Protein AF-A0A817AE97-F1 (afdb_monomer_lite)

Organism: NCBI:txid392030

Radius of gyration: 17.94 Å; chains: 1; bounding box: 40×26×54 Å

Sequence (102 aa):
ETEYEGGRESYQENEDYKGATLLALLDDELNGWVHHVQYILPEGRAKWWHPGENADKEEEEGSSLLTPIDGVAEIQTTKAWGAKISSHLIRQLACASVRSNL

Structure (m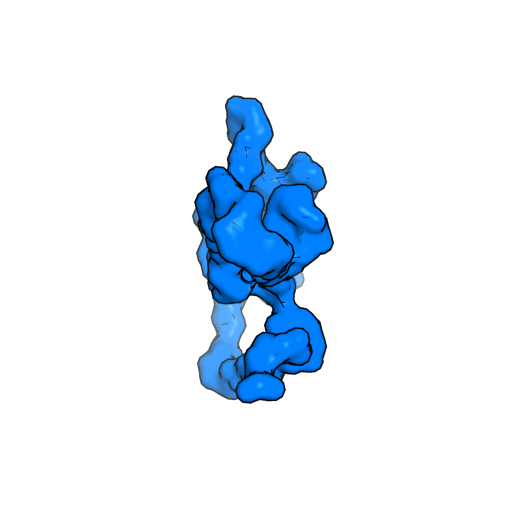mCIF, N/CA/C/O backbone):
data_AF-A0A817AE97-F1
#
_entry.id   AF-A0A817AE97-F1
#
loop_
_atom_site.group_PDB
_atom_site.id
_atom_site.type_symbol
_atom_site.label_atom_id
_atom_site.label_alt_id
_atom_site.label_comp_id
_atom_site.label_asym_id
_atom_site.label_entity_id
_atom_site.label_seq_id
_ato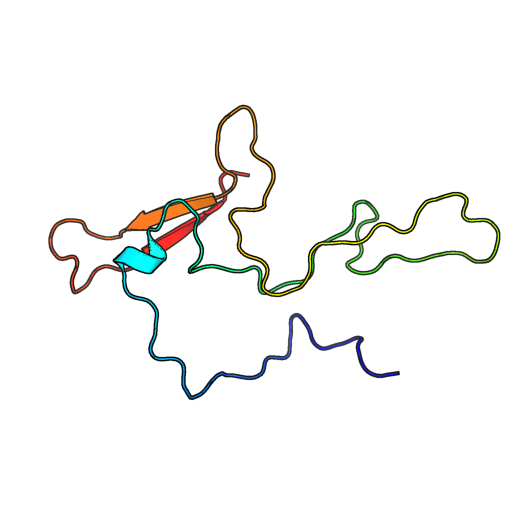m_site.pdbx_PDB_ins_code
_atom_site.Cartn_x
_atom_site.Cartn_y
_atom_site.Cartn_z
_atom_site.occupancy
_atom_site.B_iso_or_equiv
_atom_site.auth_seq_id
_atom_site.auth_comp_id
_atom_site.auth_asym_id
_atom_site.auth_atom_id
_atom_site.pdbx_PDB_model_num
ATOM 1 N N . GLU A 1 1 ? 0.803 -10.204 -27.293 1.00 33.00 1 GLU A N 1
ATOM 2 C CA . GLU A 1 1 ? 0.723 -8.732 -27.437 1.00 33.00 1 GLU A CA 1
ATOM 3 C C . GLU A 1 1 ? -0.374 -8.155 -26.527 1.00 33.00 1 GLU A C 1
ATOM 5 O O . GLU A 1 1 ? -1.180 -7.350 -26.958 1.00 33.00 1 GLU A O 1
ATOM 10 N N . THR A 1 2 ? -0.441 -8.570 -25.256 1.00 29.64 2 THR A N 1
ATOM 11 C CA . THR A 1 2 ? -1.601 -8.280 -24.381 1.00 29.64 2 THR A CA 1
ATOM 12 C C . THR A 1 2 ? -1.209 -8.224 -22.898 1.00 29.64 2 THR A C 1
ATOM 14 O O . THR A 1 2 ? -1.860 -8.834 -22.063 1.00 29.64 2 THR A O 1
ATOM 17 N N . GLU A 1 3 ? -0.126 -7.525 -22.553 1.00 42.00 3 GLU A N 1
ATOM 18 C CA . GLU A 1 3 ? 0.224 -7.240 -21.141 1.00 42.00 3 GLU A CA 1
ATOM 19 C C . GLU A 1 3 ? 0.218 -5.734 -20.822 1.00 42.00 3 GLU A C 1
ATOM 21 O O . GLU A 1 3 ? 0.549 -5.322 -19.717 1.00 42.00 3 GLU A O 1
ATOM 26 N N . TYR A 1 4 ? -0.170 -4.888 -21.782 1.00 45.31 4 TYR A N 1
ATOM 27 C CA . TYR A 1 4 ? 0.127 -3.453 -21.738 1.00 45.31 4 TYR A CA 1
ATOM 28 C C . TYR A 1 4 ? -0.927 -2.559 -21.064 1.00 45.31 4 TYR A C 1
ATOM 30 O O . TYR A 1 4 ? -0.678 -1.366 -20.933 1.00 45.31 4 TYR A O 1
ATOM 38 N N . GLU A 1 5 ? -2.059 -3.090 -20.592 1.00 45.81 5 GLU A N 1
ATOM 39 C CA . GLU A 1 5 ? -3.160 -2.245 -20.075 1.00 45.81 5 GLU A CA 1
ATOM 40 C C . GLU A 1 5 ? -3.603 -2.564 -18.634 1.00 45.81 5 GLU A C 1
ATOM 42 O O . GLU A 1 5 ? -4.451 -1.877 -18.074 1.00 45.81 5 GLU A O 1
ATOM 47 N N . GLY A 1 6 ? -3.026 -3.579 -17.985 1.00 49.62 6 GLY A N 1
ATOM 48 C CA . GLY A 1 6 ? -3.700 -4.199 -16.840 1.00 49.62 6 GLY A CA 1
ATOM 49 C C . GLY A 1 6 ? -3.493 -3.550 -15.469 1.00 49.62 6 GLY A C 1
ATOM 50 O O . GLY A 1 6 ? -4.414 -3.539 -14.662 1.00 49.62 6 GLY A O 1
ATOM 51 N N . GLY A 1 7 ? -2.304 -3.026 -15.164 1.00 56.38 7 GLY A N 1
ATOM 52 C CA . GLY A 1 7 ? -1.888 -2.882 -13.758 1.00 56.38 7 GLY A CA 1
ATOM 53 C C . GLY A 1 7 ? -2.603 -1.801 -12.939 1.00 56.38 7 GLY A C 1
ATOM 54 O O . GLY A 1 7 ? -2.657 -1.911 -11.720 1.00 56.38 7 GLY A O 1
ATOM 55 N N . ARG A 1 8 ? -3.125 -0.749 -13.585 1.00 64.19 8 ARG A N 1
ATOM 56 C CA . ARG A 1 8 ? -3.770 0.386 -12.895 1.00 64.19 8 ARG A CA 1
ATOM 57 C C . ARG A 1 8 ? -5.291 0.393 -13.026 1.00 64.19 8 ARG A C 1
ATOM 59 O O . ARG A 1 8 ? -5.966 0.889 -12.132 1.00 64.19 8 ARG A O 1
ATOM 66 N N . GLU A 1 9 ? -5.805 -0.110 -14.147 1.00 69.88 9 GLU A N 1
ATOM 67 C CA . GLU A 1 9 ? -7.219 0.017 -14.531 1.00 69.88 9 GLU A CA 1
ATOM 68 C C . GLU A 1 9 ? -7.977 -1.316 -14.505 1.00 69.88 9 GLU A C 1
ATOM 70 O O . GLU A 1 9 ? -9.203 -1.320 -14.595 1.00 69.88 9 GLU A O 1
ATOM 75 N N . SER A 1 10 ? -7.281 -2.444 -14.322 1.00 81.69 10 SER A N 1
ATOM 76 C CA . SER A 1 10 ? -7.905 -3.758 -14.168 1.00 81.69 10 SER A CA 1
ATOM 77 C C . SER A 1 10 ? -7.391 -4.464 -12.917 1.00 81.69 10 SER A C 1
ATOM 79 O O . SER A 1 10 ? -6.221 -4.359 -12.557 1.00 81.69 10 SER A O 1
ATOM 81 N N . TYR A 1 11 ? -8.269 -5.197 -12.245 1.00 84.25 11 TYR A N 1
ATOM 82 C CA . TYR A 1 11 ? -7.896 -6.075 -11.146 1.00 84.25 11 TYR A CA 1
ATOM 83 C C . TYR A 1 11 ? -8.833 -7.278 -11.121 1.00 84.25 11 TYR A C 1
ATOM 85 O O . TYR A 1 11 ? -9.969 -7.208 -11.592 1.00 84.25 11 TYR A O 1
ATOM 93 N N . GLN A 1 12 ? -8.350 -8.381 -10.560 1.00 90.00 12 GLN A N 1
ATOM 94 C CA . GLN A 1 12 ? -9.187 -9.519 -10.216 1.00 90.00 12 GLN A CA 1
ATOM 95 C C . GLN A 1 12 ? -9.450 -9.469 -8.714 1.00 90.00 12 GLN A C 1
ATOM 97 O O . GLN A 1 12 ? -8.517 -9.546 -7.914 1.00 90.00 12 GLN A O 1
ATOM 102 N N . GLU A 1 13 ? -10.714 -9.299 -8.332 1.00 90.75 13 GLU A N 1
ATOM 103 C CA . GLU A 1 13 ? -11.102 -9.323 -6.926 1.00 90.75 13 GLU A CA 1
ATOM 104 C C . GLU A 1 13 ? -10.942 -10.734 -6.353 1.00 90.75 13 GLU A C 1
ATOM 106 O O . GLU A 1 13 ? -11.261 -11.729 -7.006 1.00 90.75 13 GLU A O 1
ATOM 111 N N . ASN A 1 14 ? -10.437 -10.820 -5.124 1.00 93.38 14 ASN A N 1
ATOM 112 C CA . ASN A 1 14 ? -10.362 -12.075 -4.393 1.00 93.38 14 ASN A CA 1
ATOM 113 C C . ASN A 1 14 ? -11.625 -12.243 -3.538 1.00 93.38 14 ASN A C 1
ATOM 115 O O . ASN A 1 14 ? -11.710 -11.672 -2.450 1.00 93.38 14 ASN A O 1
ATOM 119 N N . GLU A 1 15 ? -12.579 -13.042 -4.020 1.00 96.81 15 GLU A N 1
ATOM 120 C CA . GLU A 1 15 ? -13.859 -13.307 -3.340 1.00 96.81 15 GLU A CA 1
ATOM 121 C C . GLU A 1 15 ? -13.688 -13.959 -1.953 1.00 96.81 15 GLU A C 1
ATOM 123 O O . GLU A 1 15 ? -14.537 -13.796 -1.078 1.00 96.81 15 GLU A O 1
ATOM 128 N N . ASP A 1 16 ? -12.567 -14.646 -1.713 1.00 96.81 16 ASP A N 1
ATOM 129 C CA . ASP A 1 16 ? -12.276 -15.319 -0.442 1.00 96.81 16 ASP A CA 1
ATOM 130 C C . ASP A 1 16 ? -11.640 -14.389 0.609 1.00 96.81 16 ASP A C 1
ATOM 132 O O . ASP A 1 16 ? -11.335 -14.813 1.734 1.00 96.81 16 ASP A O 1
ATOM 136 N N . TYR A 1 17 ? -11.403 -13.117 0.275 1.00 94.12 17 TYR A N 1
ATOM 137 C CA . TYR A 1 17 ? -10.739 -12.183 1.176 1.00 94.12 17 TYR A CA 1
ATOM 138 C C . TYR A 1 17 ? -11.650 -11.751 2.334 1.00 94.12 17 TYR A C 1
ATOM 140 O O . TYR A 1 17 ? -12.662 -11.079 2.161 1.00 94.12 17 TYR A O 1
ATOM 148 N N . LYS A 1 18 ? -11.249 -12.092 3.565 1.00 93.50 18 LYS A N 1
ATOM 149 C CA . LYS A 1 18 ? -12.023 -11.810 4.791 1.00 93.50 18 LYS A CA 1
ATOM 150 C C . LYS A 1 18 ? -11.698 -10.472 5.463 1.00 93.50 18 LYS A C 1
ATOM 152 O O . LYS A 1 18 ? -12.307 -10.149 6.480 1.00 93.50 18 LYS A O 1
ATOM 157 N N . GLY A 1 19 ? -10.750 -9.707 4.922 1.00 90.69 19 GLY A N 1
ATOM 158 C CA . GLY A 1 19 ? -10.244 -8.488 5.551 1.00 90.69 19 GLY A CA 1
ATOM 159 C C . GLY A 1 19 ? -9.134 -8.745 6.572 1.00 90.69 19 GLY A C 1
ATOM 160 O O . GLY A 1 19 ? -9.161 -9.713 7.334 1.00 90.69 19 GLY A O 1
ATOM 161 N N . ALA A 1 20 ? -8.144 -7.854 6.597 1.00 92.50 20 ALA A N 1
ATOM 162 C CA . ALA A 1 20 ? -7.130 -7.821 7.643 1.00 92.50 20 ALA A CA 1
ATOM 163 C C . ALA A 1 20 ? -7.698 -7.222 8.939 1.00 92.50 20 ALA A C 1
ATOM 165 O O . ALA A 1 20 ? -8.555 -6.336 8.924 1.00 92.50 20 ALA A O 1
ATOM 166 N N . THR A 1 21 ? -7.199 -7.687 10.084 1.00 94.19 21 THR A N 1
ATOM 167 C CA . THR A 1 21 ? -7.551 -7.078 11.373 1.00 94.19 21 THR A CA 1
ATOM 168 C C . THR A 1 21 ? -6.892 -5.709 11.520 1.00 94.19 21 THR A C 1
ATOM 170 O O . THR A 1 21 ? -5.844 -5.446 10.932 1.00 94.19 21 THR A O 1
ATOM 173 N N . LEU A 1 22 ? -7.454 -4.856 12.381 1.00 93.88 22 LEU A N 1
ATOM 174 C CA . LEU A 1 22 ? -6.864 -3.550 12.671 1.00 93.88 22 LEU A CA 1
ATOM 175 C C . LEU A 1 22 ? -5.407 -3.656 13.149 1.00 93.88 22 LEU A C 1
ATOM 177 O O . LEU A 1 22 ? -4.591 -2.831 12.769 1.00 93.88 22 LEU A O 1
ATOM 181 N N . LEU A 1 23 ? -5.076 -4.673 13.954 1.00 92.31 23 LEU A N 1
ATOM 182 C CA . LEU A 1 23 ? -3.707 -4.883 14.431 1.00 92.31 23 LEU A CA 1
ATOM 183 C C . LEU A 1 23 ? -2.760 -5.274 13.293 1.00 92.31 23 LEU A C 1
ATOM 185 O O . LEU A 1 23 ? -1.662 -4.745 13.232 1.00 92.31 23 LEU A O 1
ATOM 189 N N . ALA A 1 24 ? -3.205 -6.125 12.365 1.00 93.75 24 ALA A N 1
ATOM 190 C CA . ALA A 1 24 ? -2.405 -6.504 11.200 1.00 93.75 24 ALA A CA 1
ATOM 191 C C . ALA A 1 24 ? -2.150 -5.321 10.246 1.00 93.75 24 ALA A C 1
ATOM 193 O O . ALA A 1 24 ? -1.113 -5.260 9.599 1.00 93.75 24 ALA A O 1
ATOM 194 N N . LEU A 1 25 ? -3.077 -4.360 10.166 1.00 95.12 25 LEU A N 1
ATOM 195 C CA . LEU A 1 25 ? -2.903 -3.142 9.363 1.00 95.12 25 LEU A CA 1
ATOM 196 C C . LEU A 1 25 ? -2.002 -2.086 10.024 1.00 95.12 25 LEU A C 1
ATOM 198 O O . LEU A 1 25 ? -1.615 -1.128 9.353 1.00 95.12 25 LEU A O 1
ATOM 202 N N . LEU A 1 26 ? -1.726 -2.224 11.323 1.00 94.06 26 LEU A N 1
ATOM 203 C CA . LEU A 1 26 ? -0.873 -1.333 12.118 1.00 94.06 26 LEU A CA 1
ATOM 204 C C . LEU A 1 26 ? 0.511 -1.939 12.401 1.00 94.06 26 LEU A C 1
ATOM 206 O O . LEU A 1 26 ? 1.271 -1.340 13.151 1.00 94.06 26 LEU A O 1
ATOM 210 N N . ASP A 1 27 ? 0.795 -3.115 11.840 1.00 92.00 27 ASP A N 1
ATOM 211 C CA . ASP A 1 27 ? 2.096 -3.784 11.885 1.00 92.00 27 ASP A CA 1
ATOM 212 C C . ASP A 1 27 ? 3.199 -2.846 11.371 1.00 92.00 27 ASP A C 1
ATOM 214 O O . ASP A 1 27 ? 2.993 -2.146 10.373 1.00 92.00 27 ASP A O 1
ATOM 218 N N . ASP A 1 28 ? 4.351 -2.805 12.045 1.00 87.69 28 ASP A N 1
ATOM 219 C CA . ASP A 1 28 ? 5.420 -1.845 11.731 1.00 87.69 28 ASP A CA 1
ATOM 220 C C . ASP A 1 28 ? 6.068 -2.140 10.371 1.00 87.69 28 ASP A C 1
ATOM 222 O O . ASP A 1 28 ? 6.567 -1.224 9.714 1.00 87.69 28 ASP A O 1
ATOM 226 N N . GLU A 1 29 ? 6.030 -3.398 9.937 1.00 87.81 29 GLU A N 1
ATOM 227 C CA . GLU A 1 29 ? 6.448 -3.894 8.626 1.00 87.81 29 GLU A CA 1
ATOM 228 C C . GLU A 1 29 ? 5.392 -3.647 7.531 1.00 87.81 29 GLU A C 1
ATOM 230 O O . GLU A 1 29 ? 5.608 -3.978 6.368 1.00 87.81 29 GLU A O 1
ATOM 235 N N . LEU A 1 30 ? 4.225 -3.082 7.874 1.00 91.75 30 LEU A N 1
ATOM 236 C CA . LEU A 1 30 ? 3.166 -2.669 6.941 1.00 91.75 30 LEU A CA 1
ATOM 237 C C . LEU A 1 30 ? 2.733 -3.755 5.936 1.00 91.75 30 LEU A C 1
ATOM 239 O O . LEU A 1 30 ? 2.226 -3.440 4.858 1.00 91.75 30 LEU A O 1
ATOM 243 N N . ASN A 1 31 ? 2.848 -5.033 6.306 1.00 90.12 31 ASN A N 1
ATOM 244 C CA . ASN A 1 31 ? 2.546 -6.182 5.441 1.00 90.12 31 ASN A CA 1
ATOM 245 C C . ASN A 1 31 ? 1.089 -6.225 4.946 1.00 90.12 31 ASN A C 1
ATOM 247 O O . ASN A 1 31 ? 0.777 -6.881 3.954 1.00 90.12 31 ASN A O 1
ATOM 251 N N . GLY A 1 32 ? 0.181 -5.526 5.632 1.00 92.31 32 GLY A N 1
ATOM 252 C CA . GLY A 1 32 ? -1.213 -5.374 5.217 1.00 92.31 32 GLY A CA 1
ATOM 253 C C . GLY A 1 32 ? -1.432 -4.426 4.032 1.00 92.31 32 GLY A C 1
ATOM 254 O O . GLY A 1 32 ? -2.571 -4.287 3.588 1.00 92.31 32 GLY A O 1
ATOM 255 N N . TRP A 1 33 ? -0.383 -3.768 3.531 1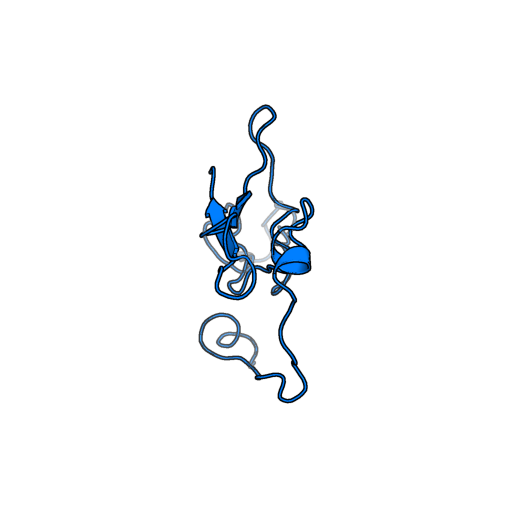.00 93.81 33 TRP A N 1
ATOM 256 C CA . TRP A 1 33 ? -0.472 -2.731 2.508 1.00 93.81 33 TRP A CA 1
ATOM 257 C C . TRP A 1 33 ? 0.523 -2.974 1.376 1.00 93.81 33 TRP A C 1
ATOM 259 O O . TRP A 1 33 ? 1.704 -3.228 1.604 1.00 93.81 33 TRP A O 1
ATOM 269 N N . VAL A 1 34 ? 0.051 -2.830 0.139 1.00 92.25 34 VAL A N 1
ATOM 270 C CA . VAL A 1 34 ? 0.846 -3.061 -1.071 1.00 92.25 34 VAL A CA 1
ATOM 271 C C . VAL A 1 34 ? 0.664 -1.938 -2.087 1.00 92.25 34 VAL A C 1
ATOM 273 O O . VAL A 1 34 ? -0.355 -1.240 -2.097 1.00 92.25 34 VAL A O 1
ATOM 276 N N . HIS A 1 35 ? 1.636 -1.778 -2.983 1.00 89.38 35 HIS A N 1
ATOM 277 C CA . HIS A 1 35 ? 1.495 -0.889 -4.132 1.00 89.38 35 HIS A CA 1
ATOM 278 C C . HIS A 1 35 ? 0.543 -1.488 -5.177 1.00 89.38 35 HIS A C 1
ATOM 280 O O . HIS A 1 35 ? 0.785 -2.568 -5.710 1.00 89.38 35 HIS A O 1
ATOM 286 N N . HIS A 1 36 ? -0.521 -0.753 -5.511 1.00 87.94 36 HIS A N 1
ATOM 287 C CA . HIS A 1 36 ? -1.494 -1.131 -6.547 1.00 87.94 36 HIS A CA 1
ATOM 288 C C . HIS A 1 36 ? -1.189 -0.511 -7.924 1.00 87.94 36 HIS A C 1
ATOM 290 O O . HIS A 1 36 ? -1.994 -0.613 -8.840 1.00 87.94 36 HIS A O 1
ATOM 296 N N . VAL A 1 37 ? -0.055 0.180 -8.070 1.00 86.50 37 VAL A N 1
ATOM 297 C CA . VAL A 1 37 ? 0.395 0.800 -9.325 1.00 86.50 37 VAL A CA 1
ATOM 298 C C . VAL A 1 37 ? 1.841 0.392 -9.570 1.00 86.50 37 VAL A C 1
ATOM 300 O O . VAL A 1 37 ? 2.609 0.275 -8.615 1.00 86.50 37 VAL A O 1
ATOM 303 N N . GLN A 1 38 ? 2.204 0.191 -10.838 1.00 85.94 38 GLN A N 1
ATOM 304 C CA . GLN A 1 38 ? 3.561 -0.172 -11.238 1.00 85.94 38 GLN A CA 1
ATOM 305 C C . GLN A 1 38 ? 4.580 0.894 -10.814 1.00 85.94 38 GLN A C 1
ATOM 307 O O . GLN A 1 38 ? 4.311 2.097 -10.895 1.00 85.94 38 GLN A O 1
ATOM 312 N N . TYR A 1 39 ? 5.761 0.435 -10.401 1.00 86.25 39 TYR A N 1
ATOM 313 C CA . TYR A 1 39 ? 6.910 1.290 -10.128 1.00 86.25 39 TYR A CA 1
ATOM 314 C C . TYR A 1 39 ? 7.270 2.158 -11.342 1.00 86.25 39 TYR A C 1
ATOM 316 O O . TYR A 1 39 ? 7.192 1.706 -12.484 1.00 86.25 39 TYR A O 1
ATOM 324 N N . ILE A 1 40 ? 7.679 3.402 -11.086 1.00 88.25 40 ILE A N 1
ATOM 325 C CA . ILE A 1 40 ? 8.154 4.326 -12.118 1.00 88.25 40 ILE A CA 1
ATOM 326 C C . ILE A 1 40 ? 9.680 4.288 -12.111 1.00 88.25 40 ILE A C 1
ATOM 328 O O . ILE A 1 40 ? 10.298 4.683 -11.124 1.00 88.25 40 ILE A O 1
ATOM 332 N N . LEU A 1 41 ? 10.268 3.840 -13.218 1.00 87.94 41 LEU A N 1
ATOM 333 C CA . LEU A 1 41 ? 11.711 3.834 -13.430 1.00 87.94 41 LEU A CA 1
ATOM 334 C C . LEU A 1 41 ? 12.272 5.266 -13.436 1.00 87.94 41 LEU A C 1
ATOM 336 O O . LEU A 1 41 ? 11.552 6.192 -13.828 1.00 87.94 41 LEU A O 1
ATOM 340 N N . PRO A 1 42 ? 13.556 5.461 -13.091 1.00 86.81 42 PRO A N 1
ATOM 341 C CA . PRO A 1 42 ? 14.271 6.733 -13.233 1.00 86.81 42 PRO A CA 1
ATOM 342 C C . PRO A 1 42 ? 14.060 7.450 -14.575 1.00 86.81 42 PRO A C 1
ATOM 344 O O . PRO A 1 42 ? 14.000 8.678 -14.620 1.00 86.81 42 PRO A O 1
ATOM 347 N N . GLU A 1 43 ? 13.874 6.705 -15.669 1.00 85.25 43 GLU A N 1
ATOM 348 C CA . GLU A 1 43 ? 13.588 7.259 -17.001 1.00 85.25 43 GLU A CA 1
ATOM 349 C C . GLU A 1 43 ? 12.151 7.808 -17.175 1.00 85.25 43 GLU A C 1
ATOM 351 O O . GLU A 1 43 ? 11.792 8.319 -18.239 1.00 85.25 43 GLU A O 1
ATOM 356 N N . GLY A 1 44 ? 11.307 7.722 -16.143 1.00 86.56 44 GLY A N 1
ATOM 357 C CA . GLY A 1 44 ? 9.951 8.279 -16.105 1.00 86.56 44 GLY A CA 1
ATOM 358 C C . GLY A 1 44 ? 8.864 7.375 -16.694 1.00 86.56 44 GLY A C 1
ATOM 359 O O . GLY A 1 44 ? 7.748 7.835 -16.940 1.00 86.56 44 GLY A O 1
ATOM 360 N N . ARG A 1 45 ? 9.164 6.094 -16.936 1.00 86.94 45 ARG A N 1
ATOM 361 C CA . ARG A 1 45 ? 8.232 5.090 -17.481 1.00 86.94 45 ARG A CA 1
ATOM 362 C C . ARG A 1 45 ? 8.097 3.913 -16.522 1.00 86.94 45 ARG A C 1
ATOM 364 O O . ARG A 1 45 ? 8.976 3.671 -15.711 1.00 86.94 45 ARG A O 1
ATOM 371 N N . ALA A 1 46 ? 7.010 3.156 -16.637 1.00 84.88 46 ALA A N 1
ATOM 372 C CA . ALA A 1 46 ? 6.795 1.950 -15.831 1.00 84.88 46 ALA A CA 1
ATOM 373 C C . ALA A 1 46 ? 7.470 0.689 -16.404 1.00 84.88 46 ALA A C 1
ATOM 375 O O . ALA A 1 46 ? 7.509 -0.351 -15.755 1.00 84.88 46 ALA A O 1
ATOM 376 N N . LYS A 1 47 ? 7.974 0.777 -17.639 1.00 83.31 47 LYS A N 1
ATOM 377 C CA . LYS A 1 47 ? 8.696 -0.285 -18.333 1.00 83.31 47 LYS A CA 1
ATOM 378 C C . LYS A 1 47 ? 9.923 0.316 -18.991 1.00 83.31 47 LYS A C 1
ATOM 380 O O . LYS A 1 47 ? 9.836 1.406 -19.568 1.00 83.31 47 LYS A O 1
ATOM 385 N N . TRP A 1 48 ? 11.024 -0.413 -18.904 1.00 80.75 48 TRP A N 1
ATOM 386 C CA . TRP A 1 48 ? 12.263 -0.033 -19.544 1.00 80.75 48 TRP A CA 1
ATOM 387 C C . TRP A 1 48 ? 12.078 0.034 -21.062 1.00 80.75 48 TRP A C 1
ATOM 389 O O . TRP A 1 48 ? 11.368 -0.781 -21.662 1.00 80.75 48 TRP A O 1
ATOM 399 N N . TRP A 1 49 ? 12.681 1.040 -21.689 1.00 81.88 49 TRP A N 1
ATOM 400 C CA . TRP A 1 49 ? 12.616 1.218 -23.132 1.00 81.88 49 TRP A CA 1
ATOM 401 C C . TRP A 1 49 ? 14.026 1.272 -23.713 1.00 81.88 49 TRP A C 1
ATOM 403 O O . TRP A 1 49 ? 14.771 2.213 -23.467 1.00 81.88 49 TRP A O 1
ATOM 413 N N . HIS A 1 50 ? 14.370 0.278 -24.534 1.00 75.19 50 HIS A N 1
ATOM 414 C CA . HIS A 1 50 ? 15.652 0.218 -25.234 1.00 75.19 50 HIS A CA 1
ATOM 415 C C . HIS A 1 50 ? 15.545 0.754 -26.678 1.00 75.19 50 HIS A C 1
ATOM 417 O O . HIS A 1 50 ? 14.862 0.142 -27.507 1.00 75.19 50 HIS A O 1
ATOM 423 N N . PRO A 1 51 ? 16.263 1.835 -27.039 1.00 69.19 51 PRO A N 1
ATOM 424 C CA . PRO A 1 51 ? 16.448 2.253 -28.429 1.00 69.19 51 PRO A CA 1
ATOM 425 C C . PRO A 1 51 ? 17.503 1.394 -29.156 1.00 69.19 51 PRO A C 1
ATOM 427 O O . PRO A 1 51 ? 18.614 1.852 -29.398 1.00 69.19 51 PRO A O 1
ATOM 430 N N . GLY A 1 52 ? 17.167 0.161 -29.545 1.00 67.88 52 GLY A N 1
ATOM 431 C CA . GLY A 1 52 ? 17.997 -0.666 -30.447 1.00 67.88 52 GLY A CA 1
ATOM 432 C C . GLY A 1 52 ? 19.429 -0.999 -29.969 1.00 67.88 52 GLY A C 1
ATOM 433 O O . GLY A 1 52 ? 19.792 -0.748 -28.825 1.00 67.88 52 GLY A O 1
ATOM 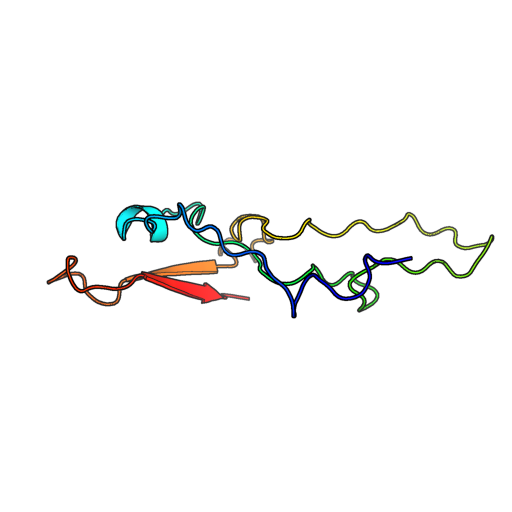434 N N . GLU A 1 53 ? 20.237 -1.591 -30.865 1.00 56.44 53 GLU A N 1
ATOM 435 C CA . GLU A 1 53 ? 21.511 -2.314 -30.604 1.00 56.44 53 GLU A CA 1
ATOM 436 C C . GLU A 1 53 ? 22.671 -1.527 -29.942 1.00 56.44 53 GLU A C 1
ATOM 438 O O . GLU A 1 53 ? 23.744 -2.091 -29.772 1.00 56.44 53 GLU A O 1
ATOM 443 N N . ASN A 1 54 ? 22.502 -0.262 -29.536 1.00 54.91 54 ASN A N 1
ATOM 444 C CA . ASN A 1 54 ? 23.586 0.554 -28.951 1.00 54.91 54 ASN A CA 1
ATOM 445 C C . ASN A 1 54 ? 23.205 1.235 -27.626 1.00 54.91 54 ASN A C 1
ATOM 447 O O . ASN A 1 54 ? 23.617 2.364 -27.356 1.00 54.91 54 ASN A O 1
ATOM 451 N N . ALA A 1 55 ? 22.385 0.590 -26.802 1.00 60.31 55 ALA A N 1
ATOM 452 C CA . ALA A 1 55 ? 22.144 1.061 -25.447 1.00 60.31 55 ALA A CA 1
ATOM 453 C C . ALA A 1 55 ? 23.066 0.312 -24.474 1.00 60.31 55 ALA A C 1
ATOM 455 O O . ALA A 1 55 ? 22.673 -0.712 -23.929 1.00 60.31 55 ALA A O 1
ATOM 456 N N . ASP A 1 56 ? 24.258 0.857 -24.209 1.00 64.44 56 ASP A N 1
ATOM 457 C CA . ASP A 1 56 ? 25.199 0.390 -23.166 1.00 64.44 56 ASP A CA 1
ATOM 458 C C . ASP A 1 56 ? 24.650 0.543 -21.724 1.00 64.44 56 ASP A C 1
ATOM 460 O O . ASP A 1 56 ? 25.402 0.514 -20.750 1.00 64.44 56 ASP A O 1
ATOM 464 N N . LYS A 1 57 ? 23.343 0.772 -21.562 1.00 66.12 57 LYS A N 1
ATOM 465 C CA . LYS A 1 57 ? 22.690 0.864 -20.258 1.00 66.12 57 LYS A CA 1
ATOM 466 C C . LYS A 1 57 ? 22.153 -0.508 -19.872 1.00 66.12 57 LYS A C 1
ATOM 468 O O 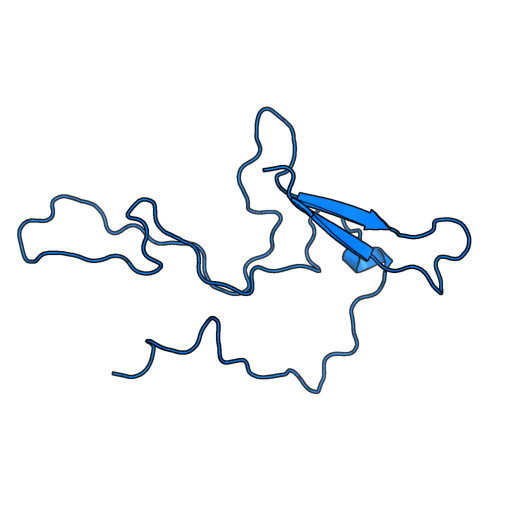. LYS A 1 57 ? 21.450 -1.127 -20.666 1.00 66.12 57 LYS A O 1
ATOM 473 N N . GLU A 1 58 ? 22.454 -0.941 -18.654 1.00 72.94 58 GLU A N 1
ATOM 474 C CA . GLU A 1 58 ? 21.813 -2.109 -18.050 1.00 72.94 58 GLU A CA 1
ATOM 475 C C . GLU A 1 58 ? 20.295 -1.881 -17.963 1.00 72.94 58 GLU A C 1
ATOM 477 O O . GLU A 1 58 ? 19.848 -0.769 -17.674 1.00 72.94 58 GLU A O 1
ATOM 482 N N . GLU A 1 59 ? 19.508 -2.918 -18.262 1.00 76.50 59 GLU A N 1
ATOM 483 C CA . GLU A 1 59 ? 18.050 -2.885 -18.129 1.00 76.50 59 GLU A CA 1
ATOM 484 C C . GLU A 1 59 ? 17.679 -2.611 -16.665 1.00 76.50 59 GLU A C 1
ATOM 486 O O . GLU A 1 59 ? 18.029 -3.381 -15.770 1.00 76.50 59 GLU A O 1
ATOM 491 N N . GLU A 1 60 ? 16.986 -1.499 -16.408 1.00 77.25 60 GLU A N 1
ATOM 492 C CA . GLU A 1 60 ? 16.485 -1.203 -15.067 1.00 77.25 60 GLU A CA 1
ATOM 493 C C . GLU A 1 60 ? 15.165 -1.945 -14.824 1.00 77.25 60 GLU A C 1
ATOM 495 O O . GLU A 1 60 ? 14.128 -1.636 -15.421 1.00 77.25 60 GLU A O 1
ATOM 500 N N . GLU A 1 61 ? 15.191 -2.901 -13.898 1.00 78.88 61 GLU A N 1
ATOM 501 C CA . GLU A 1 61 ? 13.990 -3.570 -13.404 1.00 78.88 61 GLU A CA 1
ATOM 502 C C . GLU A 1 61 ? 13.387 -2.803 -12.217 1.00 78.88 61 GLU A C 1
ATOM 504 O O . GLU A 1 61 ? 14.039 -2.536 -11.206 1.00 78.88 61 GLU A O 1
ATOM 509 N N . GLY A 1 62 ? 12.107 -2.446 -12.337 1.00 79.50 62 GLY A N 1
ATOM 510 C CA . GLY A 1 62 ? 11.324 -1.877 -11.240 1.00 79.50 62 GLY A CA 1
ATOM 511 C C . GLY A 1 62 ? 10.780 -2.952 -10.298 1.00 79.50 62 GLY A C 1
ATOM 512 O O . GLY A 1 62 ? 10.753 -4.136 -10.631 1.00 79.50 62 GLY A O 1
ATOM 513 N N . SER A 1 63 ? 10.269 -2.549 -9.130 1.00 82.38 63 SER A N 1
ATOM 514 C CA . SER A 1 63 ? 9.587 -3.498 -8.242 1.00 82.38 63 SER A CA 1
ATOM 515 C C . SER A 1 63 ? 8.322 -4.077 -8.890 1.00 82.38 63 SER A C 1
ATOM 517 O O . SER A 1 63 ? 7.645 -3.429 -9.694 1.00 82.38 63 SER A O 1
ATOM 519 N N . SER A 1 64 ? 7.993 -5.319 -8.528 1.00 82.75 64 SER A N 1
ATOM 520 C CA . SER A 1 64 ? 6.778 -5.994 -8.997 1.00 82.75 64 SER A CA 1
ATOM 521 C C . SER A 1 64 ? 5.508 -5.336 -8.437 1.00 82.75 64 SER A C 1
ATOM 523 O O . SER A 1 64 ? 5.527 -4.712 -7.371 1.00 82.75 64 SER A O 1
ATOM 525 N N . LEU A 1 65 ? 4.379 -5.490 -9.133 1.00 84.94 65 LEU A N 1
ATOM 526 C CA . LEU A 1 65 ? 3.074 -5.063 -8.620 1.00 84.94 65 LEU A CA 1
ATOM 527 C C . LEU A 1 65 ? 2.719 -5.825 -7.332 1.00 84.94 65 LEU A C 1
ATOM 529 O O . LEU A 1 65 ? 3.146 -6.962 -7.145 1.00 84.94 65 LEU A O 1
ATOM 533 N N . LEU A 1 66 ? 1.918 -5.208 -6.458 1.00 87.94 66 LEU A N 1
ATOM 534 C CA . LEU A 1 66 ? 1.494 -5.782 -5.175 1.00 87.94 66 LEU A CA 1
ATOM 535 C C . LEU A 1 66 ? 2.656 -6.089 -4.210 1.00 87.94 66 LEU A C 1
ATOM 537 O O . LEU A 1 66 ? 2.516 -6.900 -3.298 1.00 87.94 66 LEU A O 1
ATOM 541 N N . THR A 1 67 ? 3.790 -5.402 -4.372 1.00 88.25 67 THR A N 1
ATOM 542 C CA . THR A 1 67 ? 4.895 -5.451 -3.405 1.00 88.25 67 THR A CA 1
ATOM 543 C C . THR A 1 67 ? 4.517 -4.660 -2.138 1.00 88.25 67 THR A C 1
ATOM 545 O O . THR A 1 67 ? 3.910 -3.586 -2.271 1.00 88.25 67 THR A O 1
ATOM 548 N N . PRO A 1 68 ? 4.857 -5.143 -0.923 1.00 90.25 68 PRO A N 1
ATOM 549 C CA . PRO A 1 68 ? 4.631 -4.411 0.324 1.00 90.25 68 PRO A CA 1
ATOM 550 C C . PRO A 1 68 ? 5.264 -3.018 0.332 1.00 90.25 68 PRO A C 1
ATOM 552 O O . PRO A 1 68 ? 6.344 -2.810 -0.220 1.00 90.25 68 PRO A O 1
ATOM 555 N N . ILE A 1 69 ? 4.606 -2.064 0.994 1.00 89.69 69 ILE A N 1
ATOM 556 C CA . ILE A 1 69 ? 5.050 -0.659 1.018 1.00 89.69 69 ILE A CA 1
ATOM 557 C C . ILE A 1 69 ? 6.241 -0.381 1.956 1.00 89.69 69 ILE A C 1
ATOM 559 O O . ILE A 1 69 ? 6.808 0.707 1.903 1.00 89.69 69 ILE A O 1
ATOM 563 N N . ASP A 1 70 ? 6.634 -1.329 2.813 1.00 80.62 70 ASP A N 1
ATOM 564 C CA . ASP A 1 70 ? 7.779 -1.174 3.734 1.00 80.62 70 ASP A CA 1
ATOM 565 C C . ASP A 1 70 ? 9.138 -1.302 3.026 1.00 80.62 70 ASP A C 1
ATOM 567 O O . ASP A 1 70 ? 10.142 -0.807 3.520 1.00 80.62 70 ASP A O 1
ATOM 571 N N . GLY A 1 71 ? 9.180 -1.867 1.813 1.00 69.00 71 GLY A N 1
ATOM 572 C CA . GLY A 1 71 ? 10.413 -1.999 1.021 1.00 69.00 71 GLY A CA 1
ATOM 573 C C . GLY A 1 71 ? 10.946 -0.694 0.407 1.00 69.00 71 GLY A C 1
ATOM 574 O O . GLY A 1 71 ? 11.840 -0.741 -0.436 1.00 69.00 71 GLY A O 1
ATOM 575 N N . VAL A 1 72 ? 10.380 0.464 0.758 1.00 68.25 72 VAL A N 1
ATOM 576 C CA . VAL A 1 72 ? 10.710 1.765 0.155 1.00 68.25 72 VAL A CA 1
ATOM 577 C C . VAL A 1 72 ? 11.829 2.462 0.938 1.00 68.25 72 VAL A C 1
ATOM 579 O O . VAL A 1 72 ? 11.870 2.411 2.163 1.00 68.25 72 VAL A O 1
ATOM 582 N N . ALA A 1 73 ? 12.727 3.140 0.215 1.00 67.44 73 ALA A N 1
ATOM 583 C CA . ALA A 1 73 ? 13.914 3.802 0.755 1.00 67.44 73 ALA A CA 1
ATOM 584 C C . ALA A 1 73 ? 13.618 4.723 1.956 1.00 67.44 73 ALA A C 1
ATOM 586 O O . ALA A 1 73 ? 12.768 5.614 1.890 1.00 67.44 73 ALA A O 1
ATOM 587 N N . GLU A 1 74 ? 14.369 4.533 3.041 1.00 77.50 74 GLU A N 1
ATOM 588 C CA . GLU A 1 74 ? 14.345 5.407 4.213 1.00 77.50 74 GLU A CA 1
ATOM 589 C C . GLU A 1 74 ? 15.115 6.705 3.939 1.00 77.50 74 GLU A C 1
ATOM 591 O O . GLU A 1 74 ? 16.210 6.695 3.370 1.00 77.50 74 GLU A O 1
ATOM 596 N N . ILE A 1 75 ? 14.576 7.840 4.394 1.00 76.56 75 ILE A N 1
ATOM 597 C CA . ILE A 1 75 ? 15.301 9.115 4.370 1.00 76.56 75 ILE A CA 1
ATOM 598 C C . ILE A 1 75 ? 15.887 9.361 5.755 1.00 76.56 75 ILE A C 1
ATOM 600 O O . ILE A 1 75 ? 15.149 9.593 6.713 1.00 76.56 75 ILE A O 1
ATOM 604 N N . GLN A 1 76 ? 17.222 9.371 5.833 1.00 74.38 76 GLN A N 1
ATOM 605 C CA . GLN A 1 76 ? 18.055 9.674 7.010 1.00 74.38 76 GLN A CA 1
ATOM 606 C C . GLN A 1 76 ? 17.908 8.689 8.185 1.00 74.38 76 GLN A C 1
ATOM 608 O O . GLN A 1 76 ? 18.928 8.190 8.640 1.00 74.38 76 GLN A O 1
ATOM 613 N N . THR A 1 77 ? 16.684 8.403 8.633 1.00 80.12 77 THR A N 1
ATOM 614 C CA . THR A 1 77 ? 16.261 7.351 9.592 1.00 80.12 77 THR A CA 1
ATOM 615 C C . THR A 1 77 ? 14.729 7.181 9.637 1.00 80.12 77 THR A C 1
ATOM 617 O O . THR A 1 77 ? 14.195 6.484 10.499 1.00 80.12 77 THR A O 1
ATOM 620 N N . THR A 1 78 ? 13.982 7.885 8.779 1.00 85.38 78 THR A N 1
ATOM 621 C CA . THR A 1 78 ? 12.516 7.878 8.797 1.00 85.38 78 THR A CA 1
ATOM 622 C C . THR A 1 78 ? 12.000 6.939 7.719 1.00 85.38 78 THR A C 1
ATOM 624 O O . THR A 1 78 ? 12.329 7.108 6.541 1.00 85.38 78 THR A O 1
ATOM 627 N N . LYS A 1 79 ? 11.153 5.984 8.123 1.00 88.44 79 LYS A N 1
ATOM 628 C CA . LYS A 1 79 ? 10.427 5.109 7.199 1.00 88.44 79 LYS A CA 1
ATOM 629 C C . LYS A 1 79 ? 9.612 5.928 6.198 1.00 88.44 79 LYS A C 1
ATOM 631 O O . LYS A 1 79 ? 8.975 6.917 6.571 1.00 88.44 79 LYS A O 1
ATOM 636 N N . ALA A 1 80 ? 9.574 5.475 4.947 1.00 89.69 80 ALA A N 1
ATOM 637 C CA . ALA A 1 80 ? 8.820 6.121 3.871 1.00 89.69 80 ALA A CA 1
ATOM 638 C C . ALA A 1 80 ? 7.309 6.193 4.147 1.00 89.69 80 ALA A C 1
ATOM 640 O O . ALA A 1 80 ? 6.640 7.119 3.693 1.00 89.69 80 ALA A O 1
ATOM 641 N N . TRP A 1 81 ? 6.777 5.251 4.926 1.00 92.06 81 TRP A N 1
ATOM 642 C CA . TRP A 1 81 ? 5.361 5.157 5.263 1.00 92.06 81 TRP A CA 1
ATOM 643 C C . TRP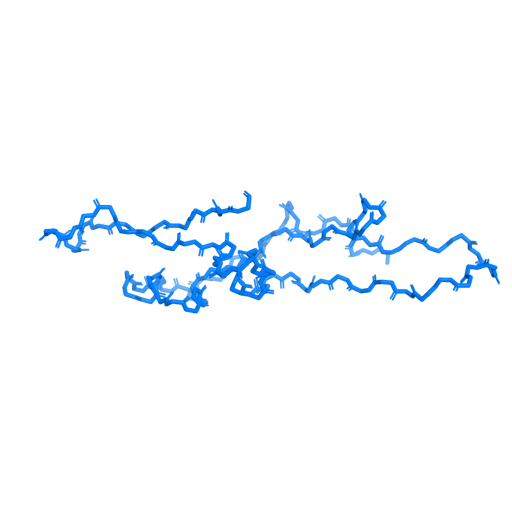 A 1 81 ? 5.162 5.010 6.770 1.00 92.06 81 TRP A C 1
ATOM 645 O O . TRP A 1 81 ? 5.991 4.434 7.469 1.00 92.06 81 TRP A O 1
ATOM 655 N N . GLY A 1 82 ? 4.044 5.530 7.278 1.00 92.12 82 GLY A N 1
ATOM 656 C CA . GLY A 1 82 ? 3.639 5.354 8.672 1.00 92.12 82 GLY A CA 1
ATOM 657 C C . GLY A 1 82 ? 2.160 5.010 8.799 1.00 92.12 82 GLY A C 1
ATOM 658 O O . GLY A 1 82 ? 1.306 5.733 8.272 1.00 92.12 82 GLY A O 1
ATOM 659 N N . ALA A 1 83 ? 1.852 3.934 9.524 1.00 94.50 83 ALA A N 1
ATOM 660 C CA . ALA A 1 83 ? 0.485 3.571 9.874 1.00 94.50 83 ALA A CA 1
ATOM 661 C C . ALA A 1 83 ? -0.046 4.426 11.033 1.00 94.50 83 ALA A C 1
ATOM 663 O O . ALA A 1 83 ? 0.675 4.813 11.954 1.00 94.50 83 ALA A O 1
ATOM 664 N N . LYS A 1 84 ? -1.343 4.729 10.992 1.00 94.75 84 LYS A N 1
ATOM 665 C CA . LYS A 1 84 ? -2.068 5.448 12.040 1.00 94.75 84 LYS A CA 1
ATOM 666 C C . LYS A 1 84 ? -3.431 4.828 12.270 1.00 94.75 84 LYS A C 1
ATOM 668 O O . LYS A 1 84 ? -4.090 4.389 11.333 1.00 94.75 84 LYS A O 1
ATOM 673 N N . ILE A 1 85 ? -3.866 4.875 13.523 1.00 96.44 85 ILE A N 1
ATOM 674 C CA . ILE A 1 85 ? -5.210 4.498 13.953 1.00 96.44 85 ILE A CA 1
ATOM 675 C C . ILE A 1 85 ? -6.054 5.751 14.199 1.00 96.44 85 ILE A C 1
ATOM 677 O O . ILE A 1 85 ? -5.564 6.740 14.751 1.00 96.44 85 ILE A O 1
ATOM 681 N N . SER A 1 86 ? -7.334 5.708 13.831 1.00 96.50 86 SER A N 1
ATOM 682 C CA . SER A 1 86 ? -8.247 6.839 14.039 1.00 96.50 86 SER A CA 1
ATOM 683 C C . SER A 1 86 ? -8.660 7.048 15.502 1.00 96.50 86 SER A C 1
ATOM 685 O O . SER A 1 86 ? -8.909 8.179 15.913 1.00 96.50 86 SER A O 1
ATOM 687 N N . SER A 1 87 ? -8.725 5.983 16.311 1.00 94.38 87 SER A N 1
ATOM 688 C CA . SER A 1 87 ? -9.107 6.053 17.727 1.00 94.38 87 SER A CA 1
ATOM 689 C C . SER A 1 87 ? -8.448 4.960 18.562 1.00 94.38 87 SER A C 1
ATOM 691 O O . SER A 1 87 ? -8.526 3.777 18.243 1.00 94.38 87 SER A O 1
ATOM 693 N N . HIS A 1 88 ? -7.860 5.353 19.692 1.00 92.38 88 HIS A N 1
ATOM 694 C CA . HIS A 1 88 ? -7.306 4.416 20.673 1.00 92.38 88 HIS A CA 1
ATOM 695 C C . HIS A 1 88 ? -8.343 3.959 21.710 1.00 92.38 88 HIS A C 1
ATOM 697 O O . HIS A 1 88 ? -8.125 2.940 22.363 1.00 92.38 88 HIS A O 1
ATOM 703 N N . LEU A 1 89 ? -9.454 4.695 21.855 1.00 93.19 89 LEU A N 1
ATOM 704 C CA . LEU A 1 89 ? -10.463 4.470 22.895 1.00 93.19 89 LEU A CA 1
ATOM 705 C C . LEU A 1 89 ? -11.462 3.373 22.508 1.00 93.19 89 LEU A C 1
ATOM 707 O O . LEU A 1 89 ? -11.799 2.527 23.328 1.00 93.19 89 LEU A O 1
ATOM 711 N N . ILE A 1 90 ? -11.917 3.371 21.252 1.00 91.00 90 ILE A N 1
ATOM 712 C CA . ILE A 1 90 ? -12.886 2.395 20.734 1.00 91.00 90 ILE A CA 1
ATOM 713 C C . ILE A 1 90 ? -12.283 1.730 19.498 1.00 91.00 90 ILE A C 1
ATOM 715 O O . ILE A 1 90 ? -12.694 1.980 18.367 1.00 91.00 90 ILE A O 1
ATOM 719 N N . ARG A 1 91 ? -11.278 0.872 19.715 1.00 88.44 91 ARG A N 1
ATOM 720 C CA . ARG A 1 91 ? -10.553 0.192 18.623 1.00 88.44 91 ARG A CA 1
ATOM 721 C C . ARG A 1 91 ? -11.464 -0.650 17.724 1.00 88.44 91 ARG A C 1
ATOM 723 O O . ARG A 1 91 ? -11.169 -0.813 16.553 1.00 88.44 91 ARG A O 1
ATOM 730 N N . GLN A 1 92 ? -12.584 -1.140 18.255 1.00 89.50 92 GLN A N 1
ATOM 731 C CA . GLN A 1 92 ? -13.566 -1.941 17.512 1.00 89.50 92 GLN A CA 1
ATOM 732 C C . GLN A 1 92 ? -14.240 -1.168 16.365 1.00 89.50 92 GLN A C 1
ATOM 734 O O . GLN A 1 92 ? -14.710 -1.785 15.419 1.00 89.50 92 GLN A O 1
ATOM 739 N N . LEU A 1 93 ? -14.289 0.167 16.456 1.00 91.19 93 LEU A N 1
ATOM 740 C CA . LEU A 1 93 ? -14.844 1.060 15.431 1.00 91.19 93 LEU A CA 1
ATOM 741 C C . LEU A 1 93 ? -13.762 1.940 14.787 1.00 91.19 93 LEU A C 1
ATOM 743 O O . LEU A 1 93 ? -14.074 2.878 14.056 1.00 91.19 93 LEU A O 1
ATOM 747 N N . ALA A 1 94 ? -12.492 1.682 15.100 1.00 95.38 94 ALA A N 1
ATOM 748 C CA . ALA A 1 94 ? -11.382 2.438 14.551 1.00 95.38 94 ALA A CA 1
ATOM 749 C C . ALA A 1 94 ? -10.991 1.899 13.171 1.00 95.38 94 ALA A C 1
ATOM 751 O O . ALA A 1 94 ? -11.171 0.722 12.865 1.00 95.38 94 ALA A O 1
ATOM 752 N N . CYS A 1 95 ? -10.402 2.768 12.357 1.00 95.00 95 CYS A N 1
ATOM 753 C CA . CYS A 1 95 ? -9.789 2.405 11.089 1.00 95.00 95 CYS A CA 1
ATOM 754 C C . CYS A 1 95 ? -8.279 2.638 11.160 1.00 95.00 95 CYS A C 1
ATOM 756 O O . CYS A 1 95 ? -7.803 3.498 11.912 1.00 95.00 95 CYS A O 1
ATOM 758 N N . ALA A 1 96 ? -7.541 1.848 10.384 1.00 96.44 96 ALA A N 1
ATOM 759 C CA . ALA A 1 96 ? -6.130 2.068 10.118 1.00 96.44 96 ALA A CA 1
ATOM 760 C C . ALA A 1 96 ? -5.974 2.779 8.771 1.00 96.44 96 ALA A C 1
ATOM 762 O O . ALA A 1 96 ? -6.713 2.515 7.823 1.00 96.44 96 ALA A O 1
ATOM 763 N N . SER A 1 97 ? -5.002 3.676 8.696 1.00 95.31 97 SER A N 1
ATOM 764 C CA . SER A 1 97 ? -4.618 4.383 7.476 1.00 95.31 97 SER A CA 1
ATOM 765 C C . SER A 1 97 ? -3.106 4.497 7.417 1.00 95.31 97 SER A C 1
ATOM 767 O O . SER A 1 97 ? -2.486 4.709 8.460 1.00 95.31 97 SER A O 1
ATOM 769 N N . VAL A 1 98 ? -2.523 4.445 6.224 1.00 95.12 98 VAL A N 1
ATOM 770 C CA . VAL A 1 98 ? -1.095 4.715 6.029 1.00 95.12 98 VAL A CA 1
ATOM 771 C C . VAL A 1 98 ? -0.909 6.078 5.384 1.00 95.12 98 VAL A C 1
ATOM 773 O O . VAL A 1 98 ? -1.710 6.507 4.554 1.00 95.12 98 VAL A O 1
ATOM 776 N N . ARG A 1 99 ? 0.153 6.773 5.780 1.00 93.25 99 ARG A N 1
ATOM 777 C CA . ARG A 1 99 ? 0.551 8.064 5.228 1.00 93.25 99 ARG A CA 1
ATOM 778 C C . ARG A 1 99 ? 1.997 7.998 4.733 1.00 93.25 99 ARG A C 1
ATOM 780 O O . ARG A 1 99 ? 2.849 7.478 5.448 1.00 93.25 99 ARG A O 1
ATOM 787 N N . SER A 1 100 ? 2.254 8.570 3.555 1.00 91.88 100 SER A N 1
ATOM 788 C CA . SER A 1 100 ? 3.615 8.810 3.056 1.00 91.88 100 SER A CA 1
ATOM 789 C C . SER A 1 100 ? 4.322 9.890 3.881 1.00 91.88 100 SER A C 1
ATOM 791 O O . SER A 1 100 ? 3.724 10.922 4.212 1.00 91.88 100 SER A O 1
ATOM 793 N N . ASN A 1 101 ? 5.594 9.647 4.183 1.00 89.56 101 ASN A N 1
ATOM 794 C CA . ASN A 1 101 ? 6.540 10.601 4.761 1.00 89.56 101 ASN A CA 1
ATOM 795 C C . ASN A 1 101 ? 7.529 11.150 3.717 1.00 89.56 101 ASN A C 1
ATOM 797 O O . ASN A 1 101 ? 8.280 12.069 4.044 1.00 89.56 101 ASN A O 1
ATOM 801 N N . LEU A 1 102 ? 7.529 10.580 2.504 1.00 84.44 102 LEU A N 1
ATOM 802 C CA . LEU A 1 102 ? 8.226 11.105 1.328 1.00 84.44 102 LEU A CA 1
ATOM 803 C C . LEU A 1 102 ? 7.512 12.341 0.776 1.00 84.44 102 LEU A C 1
ATOM 805 O O . LEU A 1 102 ? 6.253 12.320 0.763 1.00 84.44 102 LEU A O 1
#

Foldseek 3Di:
DPPPPDQQPHDDDDPPDPDDAQVQCQPPLNLVDFASHADQDPVRHSAFDDPPDPDPDDGDDGDDGRHGQQPDDDDPHHGQKHKDWPDPPCSVPIHIDMDGPD

InterPro domains:
  IPR006802 Radial spokehead-like protein [PF04712] (5-102)
  IPR006802 Radial spokehead-like protein [PTHR13159] (1-102)

Secondary structure (DSSP, 8-state):
---SSHHHH-----TT-----HHHHT-TT-TT-B--SPPPPTTSSSS----GGG--SPP-PPPPTT-BGGGSPPBTTB-SEEEEES-SS-GGG--EEEEE--

pLDDT: mean 82.61, std 14.46, range [29.64, 96.81]